Protein AF-A0A6G0Y172-F1 (afdb_monomer_lite)

Secondary structure (DSSP, 8-state):
----------PPPPPPPPPPP-PPPTTTTB-TTSPBP---------GGGS-HHHHHHHHHTTTS-HHHHHHHHHS-PPBPGGGS---TTTS-GGGG-TTS-GGGGGGGB-HHHHHHHHHHHHHHHH-GGG---TTT-----S-EEE-TTT--EEETTTTT--SS-SSS----HHHHHHHTT-

Structure (mmCIF, N/CA/C/O backbone):
data_AF-A0A6G0Y172-F1
#
_entry.id   AF-A0A6G0Y172-F1
#
loop_
_atom_site.group_PDB
_atom_site.id
_atom_site.type_symbol
_atom_site.label_atom_id
_atom_site.label_alt_id
_atom_site.label_comp_id
_atom_site.label_asym_id
_atom_site.label_entity_id
_atom_site.label_seq_id
_atom_site.pdbx_PDB_ins_code
_atom_site.Cartn_x
_atom_site.Cartn_y
_atom_site.Cartn_z
_atom_site.occupancy
_atom_site.B_iso_or_equiv
_atom_site.auth_seq_id
_atom_site.auth_comp_id
_atom_site.auth_asym_id
_atom_site.auth_atom_id
_atom_site.pdbx_PDB_model_num
ATOM 1 N N . GLN A 1 1 ? -31.998 63.625 33.607 1.00 39.34 1 GLN A N 1
ATOM 2 C CA . GLN A 1 1 ? -32.714 62.950 32.507 1.00 39.34 1 GLN A CA 1
ATOM 3 C C . GLN A 1 1 ? -32.312 61.487 32.545 1.00 39.34 1 GLN A C 1
ATOM 5 O O . GLN A 1 1 ? -31.129 61.184 32.481 1.00 39.34 1 GLN A O 1
ATOM 10 N N . THR A 1 2 ? -33.277 60.619 32.821 1.00 36.75 2 THR A N 1
ATOM 11 C CA . THR A 1 2 ? -33.133 59.175 33.026 1.00 36.75 2 THR A CA 1
ATOM 12 C C . THR A 1 2 ? -33.123 58.449 31.681 1.00 36.75 2 THR A C 1
ATOM 14 O O . THR A 1 2 ? -33.974 58.717 30.838 1.00 36.75 2 THR A O 1
ATOM 17 N N . VAL A 1 3 ? -32.185 57.520 31.479 1.00 43.75 3 VAL A N 1
ATOM 18 C CA . VAL A 1 3 ? -32.204 56.582 30.346 1.00 43.75 3 VAL A CA 1
ATOM 19 C C . VAL A 1 3 ? -32.505 55.197 30.914 1.00 43.75 3 VAL A C 1
ATOM 21 O O . VAL A 1 3 ? -31.644 54.570 31.525 1.00 43.75 3 VAL A O 1
ATOM 24 N N . ASN A 1 4 ? -33.754 54.754 30.761 1.00 42.50 4 ASN A N 1
ATOM 25 C CA . ASN A 1 4 ? -34.167 53.376 31.019 1.00 42.50 4 ASN A CA 1
ATOM 26 C C . ASN A 1 4 ? -33.665 52.499 29.866 1.00 42.50 4 ASN A C 1
ATOM 28 O O . ASN A 1 4 ? -34.128 52.648 28.737 1.00 42.50 4 ASN A O 1
ATOM 32 N N . MET A 1 5 ? -32.746 51.574 30.144 1.00 44.03 5 MET A N 1
ATOM 33 C CA . MET A 1 5 ? -32.461 50.453 29.249 1.00 44.03 5 MET A CA 1
ATOM 34 C C . MET A 1 5 ? -33.283 49.248 29.701 1.00 44.03 5 MET A C 1
ATOM 36 O O . MET A 1 5 ? -32.953 48.591 30.685 1.00 44.03 5 MET A O 1
ATOM 40 N N . ASN A 1 6 ? -34.371 48.986 28.976 1.00 46.53 6 ASN A N 1
ATOM 41 C CA . ASN A 1 6 ? -35.132 47.748 29.083 1.00 46.53 6 ASN A CA 1
ATOM 42 C C . ASN A 1 6 ? -34.297 46.605 28.492 1.00 46.53 6 ASN A C 1
ATOM 44 O O . ASN A 1 6 ? -33.999 46.588 27.299 1.00 46.53 6 ASN A O 1
ATOM 48 N N . THR A 1 7 ? -33.912 45.650 29.332 1.00 50.00 7 THR A N 1
ATOM 49 C CA . THR A 1 7 ? -33.385 44.353 28.913 1.00 50.00 7 THR A CA 1
ATOM 50 C C . THR A 1 7 ? -34.556 43.441 28.561 1.00 50.00 7 THR A C 1
ATOM 52 O O . THR A 1 7 ? -35.125 42.765 29.417 1.00 50.00 7 THR A O 1
ATOM 55 N N . ASP A 1 8 ? -34.924 43.424 27.282 1.00 49.66 8 ASP A N 1
ATOM 56 C CA . ASP A 1 8 ? -35.862 42.437 26.753 1.00 49.66 8 ASP A CA 1
ATOM 57 C C . ASP A 1 8 ? -35.259 41.031 26.887 1.00 49.66 8 ASP A C 1
ATOM 59 O O . ASP A 1 8 ? -34.323 40.635 26.187 1.00 49.66 8 ASP A O 1
ATOM 63 N N . ASN A 1 9 ? -35.805 40.267 27.833 1.00 58.12 9 ASN A N 1
ATOM 64 C CA . ASN A 1 9 ? -35.541 38.847 28.011 1.00 58.12 9 ASN A CA 1
ATOM 65 C C . ASN A 1 9 ? -36.077 38.072 26.798 1.00 58.12 9 ASN A C 1
ATOM 67 O O . ASN A 1 9 ? -37.249 37.690 26.760 1.00 58.12 9 ASN A O 1
ATOM 71 N N . LEU A 1 10 ? -35.212 37.785 25.822 1.00 53.94 10 LEU A N 1
ATOM 72 C CA . LEU A 1 10 ? -35.496 36.794 24.784 1.00 53.94 10 LEU A CA 1
ATOM 73 C C . LEU A 1 10 ? -35.616 35.403 25.421 1.00 53.94 10 LEU A C 1
ATOM 75 O O . LEU A 1 10 ? -34.630 34.707 25.664 1.00 53.94 10 LEU A O 1
ATOM 79 N N . THR A 1 11 ? -36.849 34.986 25.686 1.00 64.44 11 THR A N 1
ATOM 80 C CA . THR A 1 11 ? -37.170 33.617 26.087 1.00 64.44 11 THR A CA 1
ATOM 81 C C . THR A 1 11 ? -37.204 32.730 24.846 1.00 64.44 11 THR A C 1
ATOM 83 O O . THR A 1 11 ? -37.981 32.945 23.918 1.00 64.44 11 THR A O 1
ATOM 86 N N . LEU A 1 12 ? -36.323 31.728 24.808 1.00 63.88 12 LEU A N 1
ATOM 87 C CA . LEU A 1 12 ? -36.287 30.748 23.724 1.00 63.88 12 LEU A CA 1
ATOM 88 C C . LEU A 1 12 ? -37.529 29.838 23.775 1.00 63.88 12 LEU A C 1
ATOM 90 O O . LEU A 1 12 ? -37.948 29.436 24.864 1.00 63.88 12 LEU A O 1
ATOM 94 N N . PRO A 1 13 ? -38.097 29.457 22.618 1.00 67.38 13 PRO A N 1
ATOM 95 C CA . PRO A 1 13 ? -39.267 28.593 22.571 1.00 67.38 13 PRO A CA 1
ATOM 96 C C . PRO A 1 13 ? -38.952 27.182 23.083 1.00 67.38 13 PRO A C 1
ATOM 98 O O . PRO A 1 13 ? -37.930 26.576 22.746 1.00 67.38 13 PRO A O 1
ATOM 101 N N . ILE A 1 14 ? -39.871 26.640 23.882 1.00 71.69 14 ILE A N 1
ATOM 102 C CA . ILE A 1 14 ? -39.791 25.283 24.424 1.00 71.69 14 ILE A CA 1
ATOM 103 C C . ILE A 1 14 ? -40.097 24.291 23.298 1.00 71.69 14 ILE A C 1
ATOM 105 O O . ILE A 1 14 ? -41.192 24.279 22.735 1.00 71.69 14 ILE A O 1
ATOM 109 N N . LEU A 1 15 ? -39.121 23.445 22.967 1.00 72.88 15 LEU A N 1
ATOM 110 C CA . LEU A 1 15 ? -39.307 22.376 21.988 1.00 72.88 15 LEU A CA 1
ATOM 111 C C . LEU A 1 15 ? -40.257 21.295 22.533 1.00 72.88 15 LEU A C 1
ATOM 113 O O . LEU A 1 15 ? -40.191 20.962 23.720 1.00 72.88 15 LEU A O 1
ATOM 117 N N . PRO A 1 16 ? -41.093 20.684 21.674 1.00 75.56 16 PRO A N 1
ATOM 118 C CA . PRO A 1 16 ? -42.000 19.625 22.090 1.00 75.56 16 PRO A CA 1
ATOM 119 C C . PRO A 1 16 ? -41.239 18.400 22.630 1.00 75.56 16 PRO A C 1
ATOM 121 O O . PRO A 1 16 ? -40.120 18.101 22.187 1.00 75.56 16 PRO A O 1
ATOM 124 N N . PRO A 1 17 ? -41.841 17.650 23.571 1.00 70.50 17 PRO A N 1
ATOM 125 C CA . PRO A 1 17 ? -41.214 16.482 24.171 1.00 70.50 17 PRO A CA 1
ATOM 126 C C . PRO A 1 17 ? -40.887 15.425 23.109 1.00 70.50 17 PRO A C 1
ATOM 128 O O . PRO A 1 17 ? -41.698 15.092 22.244 1.00 70.50 17 PRO A O 1
ATOM 131 N N . ARG A 1 18 ? -39.668 14.872 23.176 1.00 64.56 18 ARG A N 1
ATOM 132 C CA . ARG A 1 18 ? -39.217 13.826 22.249 1.00 64.56 18 ARG A CA 1
ATOM 133 C C 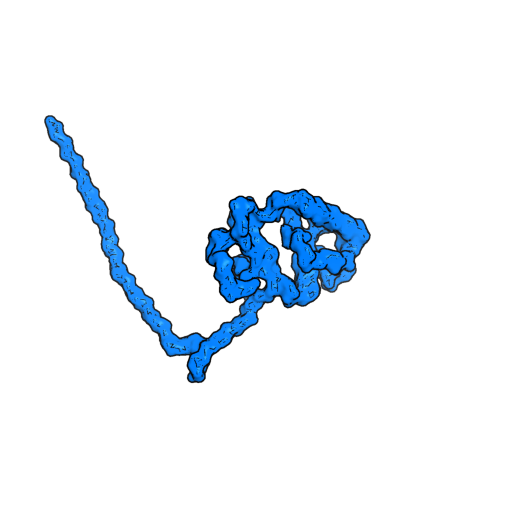. ARG A 1 18 ? -40.101 12.589 22.397 1.00 64.56 18 ARG A C 1
ATOM 135 O O . ARG A 1 18 ? -40.059 11.921 23.427 1.00 64.56 18 ARG A O 1
ATOM 142 N N . VAL A 1 19 ? -40.817 12.237 21.330 1.00 75.88 19 VAL A N 1
ATOM 143 C CA . VAL A 1 19 ? -41.555 10.972 21.245 1.00 75.88 19 VAL A CA 1
ATOM 144 C C . VAL A 1 19 ? -40.576 9.809 21.479 1.00 75.88 19 VAL A C 1
ATOM 146 O O . VAL A 1 19 ? -39.575 9.696 20.756 1.00 75.88 19 VAL A O 1
ATOM 149 N N . PRO A 1 20 ? -40.813 8.930 22.471 1.00 61.59 20 PRO A N 1
ATOM 150 C CA . PRO A 1 20 ? -39.963 7.773 22.687 1.00 61.59 20 PRO A CA 1
ATOM 151 C C . PRO A 1 20 ? -40.023 6.879 21.450 1.00 61.59 20 PRO A C 1
ATOM 153 O O . PRO A 1 20 ? -41.091 6.461 21.003 1.00 61.59 20 PRO A O 1
ATOM 156 N N . LYS A 1 21 ? -38.857 6.578 20.873 1.00 65.12 21 LYS A N 1
ATOM 157 C CA . LYS A 1 21 ? -38.755 5.678 19.719 1.00 65.12 21 LYS A CA 1
ATOM 158 C C . LYS A 1 21 ? -39.416 4.345 20.086 1.00 65.12 21 LYS A C 1
ATOM 160 O O . LYS A 1 21 ? -38.931 3.664 20.992 1.00 65.12 21 LYS A O 1
ATOM 165 N N . LYS A 1 22 ? -40.495 3.972 19.381 1.00 61.78 22 LYS A N 1
ATOM 166 C CA . LYS A 1 22 ? -41.135 2.646 19.473 1.00 61.78 22 LYS A CA 1
ATOM 167 C C . LYS A 1 22 ? -40.025 1.592 19.466 1.00 61.78 22 LYS A C 1
ATOM 169 O O . LYS A 1 22 ? -39.241 1.517 18.514 1.00 61.78 22 LYS A O 1
ATOM 174 N N . ARG A 1 23 ? -39.884 0.835 20.560 1.00 59.22 23 ARG A N 1
ATOM 175 C CA . ARG A 1 23 ? -38.813 -0.162 20.670 1.00 59.22 23 ARG A CA 1
ATOM 176 C C . ARG A 1 23 ? -39.005 -1.209 19.575 1.00 59.22 23 ARG A C 1
ATOM 178 O O . ARG A 1 23 ? -40.118 -1.648 19.303 1.00 59.22 23 ARG A O 1
ATOM 185 N N . ARG A 1 24 ? -37.901 -1.599 18.937 1.00 62.78 24 ARG A N 1
ATOM 186 C CA . ARG A 1 24 ? -37.893 -2.661 17.924 1.00 62.78 24 ARG A CA 1
ATOM 187 C C . ARG A 1 24 ? -38.417 -3.963 18.561 1.00 62.78 24 ARG A C 1
ATOM 189 O O . ARG A 1 24 ? -38.022 -4.238 19.697 1.00 62.78 24 ARG A O 1
ATOM 196 N N . PRO A 1 25 ? -39.245 -4.767 17.869 1.00 64.88 25 PRO A N 1
ATOM 197 C CA . PRO A 1 25 ? -39.769 -6.017 18.415 1.00 64.88 25 PRO A CA 1
ATOM 198 C C . PRO A 1 25 ? -38.653 -6.921 18.950 1.00 64.88 25 PRO A C 1
ATOM 200 O O . PRO A 1 25 ? -37.626 -7.129 18.289 1.00 64.88 25 PRO A O 1
ATOM 203 N N . LYS A 1 26 ? -38.855 -7.450 20.161 1.00 54.91 26 LYS A N 1
ATOM 204 C CA . LYS A 1 26 ? -37.963 -8.422 20.806 1.00 54.91 26 LYS A CA 1
ATOM 205 C C . LYS A 1 26 ? -37.853 -9.643 19.879 1.00 54.91 26 LYS A C 1
ATOM 207 O O . LYS A 1 26 ? -38.853 -10.296 19.626 1.00 54.91 26 LYS A O 1
ATOM 212 N N . GLY A 1 27 ? -36.658 -9.933 19.355 1.00 58.56 27 GLY A N 1
ATOM 213 C CA . GLY A 1 27 ? -36.402 -11.169 18.593 1.00 58.56 27 GLY A CA 1
ATOM 214 C C . GLY A 1 27 ? -35.880 -11.013 17.162 1.00 58.56 27 GLY A C 1
ATOM 215 O O . GLY A 1 27 ? -35.390 -11.992 16.613 1.00 58.56 27 GLY A O 1
ATOM 216 N N . LYS A 1 28 ? -35.854 -9.808 16.568 1.00 61.84 28 LYS A N 1
ATOM 217 C CA . LYS A 1 28 ? -35.341 -9.620 15.186 1.00 61.84 28 LYS A CA 1
ATOM 218 C C . LYS A 1 28 ? -33.911 -10.161 14.976 1.00 61.84 28 LYS A C 1
ATOM 220 O O . LYS A 1 28 ? -33.570 -10.648 13.893 1.00 61.84 28 LYS A O 1
ATOM 225 N N . GLU A 1 29 ? -33.086 -10.079 16.019 1.00 58.91 29 GLU A N 1
ATOM 226 C CA . GLU A 1 29 ? -31.674 -10.488 16.011 1.00 58.91 29 GLU A CA 1
ATOM 227 C C . GLU A 1 29 ? -31.425 -11.917 16.519 1.00 58.91 29 GLU A C 1
ATOM 229 O O . GLU A 1 29 ? -30.277 -12.360 16.565 1.00 58.91 29 GLU A O 1
ATOM 234 N N . LYS A 1 30 ? -32.478 -12.653 16.887 1.00 63.78 30 LYS A N 1
ATOM 235 C CA . LYS A 1 30 ? -32.384 -14.034 17.368 1.00 63.78 30 LYS A CA 1
ATOM 236 C C . LYS A 1 30 ? -32.913 -15.002 16.304 1.00 63.78 30 LYS A C 1
ATOM 238 O O . LYS A 1 30 ? -33.730 -14.638 15.460 1.00 63.78 30 LYS A O 1
ATOM 243 N N . THR A 1 31 ? -32.371 -16.211 16.282 1.00 63.91 31 THR A N 1
ATOM 244 C CA . THR A 1 31 ? -32.934 -17.357 15.551 1.00 63.91 31 THR A CA 1
ATOM 245 C C . THR A 1 31 ? -34.199 -17.847 16.265 1.00 63.91 31 THR A C 1
ATOM 247 O O . THR A 1 31 ? -34.459 -17.429 17.394 1.00 63.91 31 THR A O 1
ATOM 250 N N . ALA A 1 32 ? -34.979 -18.730 15.634 1.00 62.31 32 ALA A N 1
ATOM 251 C CA . ALA A 1 32 ? -36.190 -19.305 16.235 1.00 62.31 32 ALA A CA 1
ATOM 252 C C . ALA A 1 32 ? -35.933 -19.978 17.604 1.00 62.31 32 ALA A C 1
ATOM 254 O O . ALA A 1 32 ? -36.824 -20.022 18.440 1.00 62.31 32 ALA A O 1
ATOM 255 N N . ILE A 1 33 ? -34.690 -20.403 17.866 1.00 68.00 33 ILE A N 1
ATOM 256 C CA . ILE A 1 33 ? -34.236 -21.060 19.105 1.00 68.00 33 ILE A CA 1
ATOM 257 C C . ILE A 1 33 ? -33.565 -20.058 20.077 1.00 68.00 33 ILE A C 1
ATOM 259 O O . ILE A 1 33 ? -32.848 -20.425 20.999 1.00 68.00 33 ILE A O 1
ATOM 263 N N . GLY A 1 34 ? -33.712 -18.747 19.861 1.00 61.06 34 GLY A N 1
ATOM 264 C CA . GLY A 1 34 ? -33.193 -17.723 20.778 1.00 61.06 34 GLY A CA 1
ATOM 265 C C . GLY A 1 34 ? -31.681 -17.454 20.702 1.00 61.06 34 GLY A C 1
ATOM 266 O O . GLY A 1 34 ? -31.207 -16.511 21.343 1.00 61.06 34 GLY A O 1
ATOM 267 N N . ILE A 1 35 ? -30.934 -18.198 19.880 1.00 63.47 35 ILE A N 1
ATOM 268 C CA . ILE A 1 35 ? -29.501 -17.980 19.630 1.00 63.47 35 ILE A CA 1
ATOM 269 C C . ILE A 1 35 ? -29.334 -16.716 18.787 1.00 63.47 35 ILE A C 1
ATOM 271 O O . ILE A 1 35 ? -30.051 -16.523 17.800 1.00 63.47 35 ILE A O 1
ATOM 275 N N . SER A 1 36 ? -28.397 -15.844 19.161 1.00 56.59 36 SER A N 1
ATOM 276 C CA . SER A 1 36 ? -28.056 -14.656 18.376 1.00 56.59 36 SER A CA 1
ATOM 277 C C . SER A 1 36 ? -27.701 -15.060 16.945 1.00 56.59 36 SER A C 1
ATOM 279 O O . SER A 1 36 ? -26.888 -15.957 16.717 1.00 56.59 36 SER A O 1
ATOM 281 N N . LYS A 1 37 ? -28.313 -14.409 15.949 1.00 54.47 37 LYS A N 1
ATOM 282 C CA . LYS A 1 37 ? -27.932 -14.631 14.551 1.00 54.47 37 LYS A CA 1
ATOM 283 C C . LYS A 1 37 ? -26.441 -14.314 14.427 1.00 54.47 37 LYS A C 1
ATOM 285 O O . LYS A 1 37 ? -26.040 -13.168 14.648 1.00 54.47 37 LYS A O 1
ATOM 290 N N . ARG A 1 38 ? -25.612 -15.308 14.073 1.00 48.09 38 ARG A N 1
ATOM 291 C CA . ARG A 1 38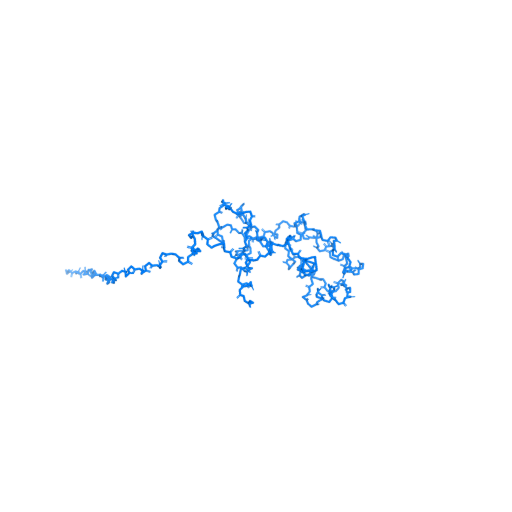 ? -24.233 -15.047 13.635 1.00 48.09 38 ARG A CA 1
ATOM 292 C C . ARG A 1 38 ? -24.337 -14.022 12.510 1.00 48.09 38 ARG A C 1
ATOM 294 O O . ARG A 1 38 ? -24.948 -14.301 11.479 1.00 48.09 38 ARG A O 1
ATOM 301 N N . LYS A 1 39 ? -23.790 -12.819 12.714 1.00 51.41 39 LYS A N 1
ATOM 302 C CA . LYS A 1 39 ? -23.610 -11.872 11.610 1.00 51.41 39 LYS A CA 1
ATOM 303 C C . LYS A 1 39 ? -22.805 -12.617 10.553 1.00 51.41 39 LYS A C 1
ATOM 305 O O . LYS A 1 39 ? -21.677 -13.012 10.844 1.00 51.41 39 LYS A O 1
ATOM 310 N N . LYS A 1 40 ? -23.391 -12.848 9.374 1.00 45.66 40 LYS A N 1
ATOM 311 C CA . LYS A 1 40 ? -22.641 -13.341 8.218 1.00 45.66 40 LYS A CA 1
ATOM 312 C C . LYS A 1 40 ? -21.423 -12.427 8.081 1.00 45.66 40 LYS A C 1
ATOM 314 O O . LYS A 1 40 ? -21.583 -11.211 7.994 1.00 45.66 40 LYS A O 1
ATOM 319 N N . PHE A 1 41 ? -20.218 -12.986 8.144 1.00 47.78 41 PHE A N 1
ATOM 320 C CA . PHE A 1 41 ? -18.998 -12.253 7.818 1.00 47.78 41 PHE A CA 1
ATOM 321 C C . PHE A 1 41 ? -18.936 -12.105 6.288 1.00 47.78 41 PHE A C 1
ATOM 323 O O . PHE A 1 41 ? -18.080 -12.668 5.628 1.00 47.78 41 PHE A O 1
ATOM 330 N N . SER A 1 42 ? -19.876 -11.353 5.712 1.00 52.03 42 SER A N 1
ATOM 331 C CA . SER A 1 42 ? -19.724 -10.719 4.400 1.00 52.03 42 SER A CA 1
ATOM 332 C C . SER A 1 42 ? -18.936 -9.429 4.632 1.00 52.03 42 SER A C 1
ATOM 334 O O . SER A 1 42 ? -19.491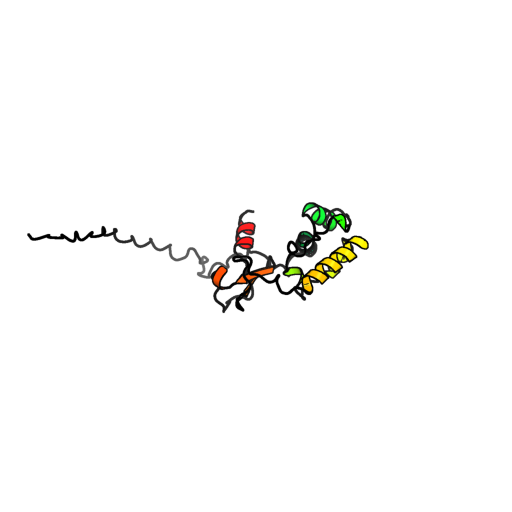 -8.330 4.655 1.00 52.03 42 SER A O 1
ATOM 336 N N . GLY A 1 43 ? -17.684 -9.584 5.053 1.00 66.50 43 GLY A N 1
ATOM 337 C CA . GLY A 1 43 ? -16.874 -8.499 5.585 1.00 66.50 43 GLY A CA 1
ATOM 338 C C . GLY A 1 43 ? -15.580 -8.351 4.810 1.00 66.50 43 GLY A C 1
ATOM 339 O O . GLY A 1 43 ? -15.059 -9.323 4.276 1.00 66.50 43 GLY A O 1
ATOM 340 N N . LEU A 1 44 ? -15.055 -7.127 4.806 1.00 83.00 44 LEU A N 1
ATOM 341 C CA . LEU A 1 44 ? -13.707 -6.821 4.339 1.00 83.00 44 LEU A CA 1
ATOM 342 C C . LEU A 1 44 ? -12.698 -7.872 4.809 1.00 83.00 44 LEU A C 1
ATOM 344 O O . LEU A 1 44 ? -12.598 -8.171 6.003 1.00 83.00 44 LEU A O 1
ATOM 348 N N . VAL A 1 45 ? -11.938 -8.389 3.851 1.00 88.06 45 VAL A N 1
ATOM 349 C CA . VAL A 1 45 ? -10.835 -9.316 4.092 1.00 88.06 45 VAL A CA 1
ATOM 350 C C . VAL A 1 45 ? -9.571 -8.498 4.388 1.00 88.06 45 VAL A C 1
ATOM 352 O O . VAL A 1 45 ? -9.334 -7.515 3.680 1.00 88.06 45 VAL A O 1
ATOM 355 N N . PRO A 1 46 ? -8.788 -8.833 5.434 1.00 89.12 46 PRO A N 1
ATOM 356 C CA . PRO A 1 46 ? -7.462 -8.257 5.658 1.00 89.12 46 PRO A CA 1
ATOM 357 C C . PRO A 1 46 ? -6.526 -8.461 4.463 1.00 89.12 46 PRO A C 1
ATOM 359 O O . PRO A 1 46 ? -6.623 -9.475 3.785 1.00 89.12 46 PRO A O 1
ATOM 362 N N . PHE A 1 47 ? -5.589 -7.540 4.262 1.00 90.06 47 PHE A N 1
ATOM 363 C CA . PHE A 1 47 ? -4.584 -7.567 3.202 1.00 90.06 47 PHE A CA 1
ATOM 364 C C . PHE A 1 47 ? -3.785 -8.876 3.191 1.00 90.06 47 PHE A C 1
ATOM 366 O O . PHE A 1 47 ? -3.660 -9.526 2.163 1.00 90.06 47 PHE A O 1
ATOM 373 N N . GLU A 1 48 ? -3.340 -9.320 4.368 1.00 87.25 48 GLU A N 1
ATOM 374 C CA . GLU A 1 48 ? -2.605 -10.580 4.558 1.00 87.25 48 GLU A CA 1
ATOM 375 C C . GLU A 1 48 ? -3.378 -11.821 4.088 1.00 87.25 48 GLU A C 1
ATOM 377 O O . GLU A 1 48 ? -2.777 -12.850 3.800 1.00 87.25 48 GLU A O 1
ATOM 382 N N . LYS A 1 49 ? -4.712 -11.737 4.036 1.00 88.62 49 LYS A N 1
ATOM 383 C CA . LYS A 1 49 ? -5.606 -12.839 3.661 1.00 88.62 49 LYS A CA 1
ATOM 384 C C . LYS A 1 49 ? -6.124 -12.729 2.226 1.00 88.62 49 LYS A C 1
ATOM 386 O O . LYS A 1 49 ? -7.029 -13.478 1.867 1.00 88.62 49 LYS A O 1
ATOM 391 N N . LEU A 1 50 ? -5.620 -11.774 1.446 1.00 89.06 50 LEU A N 1
ATOM 392 C CA . LEU A 1 50 ? -5.903 -11.697 0.018 1.00 89.06 50 LEU A CA 1
ATOM 393 C C . LEU A 1 50 ? -5.220 -12.846 -0.721 1.00 89.06 50 LEU A C 1
ATOM 395 O O . LEU A 1 50 ? -4.151 -13.308 -0.322 1.00 89.06 50 LEU A O 1
ATOM 399 N N . ASP A 1 51 ? -5.842 -13.284 -1.810 1.00 90.88 51 ASP A N 1
ATOM 400 C CA . ASP A 1 51 ? -5.196 -14.148 -2.787 1.00 90.88 51 ASP A CA 1
ATOM 401 C C . ASP A 1 51 ? -3.968 -13.447 -3.386 1.00 90.88 51 ASP A C 1
ATOM 403 O O . ASP A 1 51 ? -3.923 -12.218 -3.502 1.00 90.88 51 ASP A O 1
ATOM 407 N N . LEU A 1 52 ? -2.957 -14.239 -3.755 1.00 90.44 52 LEU A N 1
ATOM 408 C CA . LEU A 1 52 ? -1.674 -13.714 -4.229 1.00 90.44 52 LEU A CA 1
ATOM 409 C C . LEU A 1 52 ? -1.816 -12.751 -5.421 1.00 90.44 52 LEU A C 1
ATOM 411 O O . LEU A 1 52 ? -1.234 -11.670 -5.339 1.00 90.44 52 LEU A O 1
ATOM 415 N N . PRO A 1 53 ? -2.594 -13.056 -6.482 1.00 90.88 53 PRO A N 1
ATOM 416 C CA . PRO A 1 53 ? -2.752 -12.139 -7.611 1.00 90.88 53 PRO A CA 1
ATOM 417 C C . PRO A 1 53 ? -3.356 -10.795 -7.199 1.00 90.88 53 PRO A C 1
ATOM 419 O O . PRO A 1 53 ? -2.811 -9.747 -7.540 1.00 90.88 53 PRO A O 1
ATOM 422 N N . THR A 1 54 ? -4.432 -10.802 -6.405 1.00 91.44 54 THR A N 1
ATOM 423 C CA . THR A 1 54 ? -5.063 -9.563 -5.926 1.00 91.44 54 THR A CA 1
ATOM 424 C C . THR A 1 54 ? -4.131 -8.768 -5.020 1.00 91.44 54 THR A C 1
ATOM 426 O O . THR A 1 54 ? -4.075 -7.541 -5.106 1.00 91.44 54 THR A O 1
ATOM 429 N N . ARG A 1 55 ? -3.364 -9.452 -4.165 1.00 91.94 55 ARG A N 1
ATOM 430 C CA . ARG A 1 55 ? -2.372 -8.812 -3.299 1.00 91.94 55 ARG A CA 1
ATOM 431 C C . ARG A 1 55 ? -1.266 -8.151 -4.119 1.00 91.94 55 ARG A C 1
ATOM 433 O O . ARG A 1 55 ? -0.960 -6.989 -3.877 1.00 91.94 55 ARG A O 1
ATOM 440 N N . HIS A 1 56 ? -0.710 -8.854 -5.105 1.00 93.50 56 HIS A N 1
ATOM 441 C CA . HIS A 1 56 ? 0.325 -8.311 -5.987 1.00 93.50 56 HIS A CA 1
ATOM 442 C C . HIS A 1 56 ? -0.194 -7.131 -6.802 1.00 93.50 56 HIS A C 1
ATOM 444 O O . HIS A 1 56 ? 0.478 -6.111 -6.874 1.00 93.50 56 HIS A O 1
ATOM 450 N N . LEU A 1 57 ? -1.418 -7.217 -7.326 1.00 93.56 57 LEU A N 1
ATOM 451 C CA . LEU A 1 57 ? -2.068 -6.101 -8.005 1.00 93.56 57 LEU A CA 1
ATOM 452 C C . LEU A 1 57 ? -2.196 -4.880 -7.084 1.00 93.56 57 LEU A C 1
ATOM 454 O O . LEU A 1 57 ? -1.858 -3.768 -7.483 1.00 93.56 57 LEU A O 1
ATOM 458 N N . GLU A 1 58 ? -2.669 -5.063 -5.844 1.00 91.38 58 GLU A N 1
ATOM 459 C CA . GLU A 1 58 ? -2.757 -3.968 -4.870 1.00 91.38 58 GLU A CA 1
ATOM 460 C C . GLU A 1 58 ? -1.379 -3.361 -4.557 1.00 91.38 58 GLU A C 1
ATOM 462 O O . GLU A 1 58 ? -1.301 -2.142 -4.430 1.00 91.38 58 GLU A O 1
ATOM 467 N N . MET A 1 59 ? -0.316 -4.168 -4.475 1.00 92.56 59 MET A N 1
ATOM 468 C CA . MET A 1 59 ? 1.049 -3.678 -4.240 1.00 92.56 59 MET A CA 1
ATOM 469 C C . MET A 1 59 ? 1.626 -2.941 -5.450 1.00 92.56 59 MET A C 1
ATOM 471 O O . MET A 1 59 ? 2.207 -1.874 -5.286 1.00 92.56 59 MET A O 1
ATOM 475 N N . LEU A 1 60 ? 1.446 -3.466 -6.664 1.00 93.62 60 LEU A N 1
ATOM 476 C CA . LEU A 1 60 ? 1.916 -2.827 -7.896 1.00 93.62 60 LEU A CA 1
ATOM 477 C C . LEU A 1 60 ? 1.239 -1.470 -8.113 1.00 93.62 60 LEU A C 1
ATOM 479 O O . LEU A 1 60 ? 1.907 -0.502 -8.458 1.00 93.62 60 LEU A O 1
ATOM 483 N N . ASN A 1 61 ? -0.049 -1.356 -7.779 1.00 93.56 61 ASN A N 1
ATOM 484 C CA . ASN A 1 61 ? -0.793 -0.090 -7.792 1.00 93.56 61 ASN A CA 1
ATOM 485 C C . ASN A 1 61 ? -0.219 1.002 -6.864 1.00 93.56 61 ASN A C 1
ATOM 487 O O . ASN A 1 61 ? -0.732 2.120 -6.852 1.00 93.56 61 ASN A O 1
ATOM 491 N N . TRP A 1 62 ? 0.772 0.694 -6.021 1.00 91.38 62 TRP A N 1
ATOM 492 C CA . TRP A 1 62 ? 1.482 1.698 -5.222 1.00 91.38 62 TRP A CA 1
ATOM 493 C C . TRP A 1 62 ? 2.611 2.389 -5.977 1.00 91.38 62 TRP A C 1
ATOM 495 O O . TRP A 1 62 ? 3.082 3.421 -5.501 1.00 91.38 62 TRP A O 1
ATOM 505 N N . PHE A 1 63 ? 3.047 1.807 -7.091 1.00 92.19 63 PHE A N 1
ATOM 506 C CA . PHE A 1 63 ? 4.217 2.232 -7.850 1.00 92.19 63 PHE A CA 1
ATOM 507 C C . PHE A 1 63 ? 3.885 2.555 -9.298 1.00 92.19 63 PHE A C 1
ATOM 509 O O . PHE A 1 63 ? 4.558 3.385 -9.886 1.00 92.19 63 PHE A O 1
ATOM 516 N N . VAL A 1 64 ? 2.873 1.907 -9.871 1.00 93.88 64 VAL A N 1
ATOM 517 C CA . VAL A 1 64 ? 2.494 2.084 -11.273 1.00 93.88 64 VAL A CA 1
ATOM 518 C C . VAL A 1 64 ? 1.002 2.351 -11.407 1.00 93.88 64 VAL A C 1
ATOM 520 O O . VAL A 1 64 ? 0.207 2.094 -10.494 1.00 93.88 64 VAL A O 1
ATOM 523 N N . ASP A 1 65 ? 0.609 2.821 -12.585 1.00 93.50 65 ASP A N 1
ATOM 524 C CA . ASP A 1 65 ? -0.792 2.993 -12.933 1.00 93.50 65 ASP A CA 1
ATOM 525 C C . ASP A 1 65 ? -1.572 1.676 -12.908 1.00 93.50 65 ASP A C 1
ATOM 527 O O . ASP A 1 65 ? -1.074 0.601 -13.252 1.00 93.50 65 ASP A O 1
ATOM 531 N N . LYS A 1 66 ? -2.867 1.778 -12.587 1.00 93.00 66 LYS A N 1
ATOM 532 C CA . LYS A 1 66 ? -3.756 0.613 -12.446 1.00 93.00 66 LYS A CA 1
ATOM 533 C C . LYS A 1 66 ? -3.813 -0.278 -13.680 1.00 93.00 66 LYS A C 1
ATOM 535 O O . LYS A 1 66 ? -3.931 -1.495 -13.555 1.00 93.00 66 LYS A O 1
ATOM 540 N N . ASN A 1 67 ? -3.738 0.330 -14.859 1.00 93.12 67 ASN A N 1
ATOM 541 C CA . ASN A 1 67 ? -3.767 -0.397 -16.121 1.00 93.12 67 ASN A CA 1
ATOM 542 C C . ASN A 1 67 ? -2.479 -1.209 -16.305 1.00 93.12 67 ASN A C 1
ATOM 544 O O . ASN A 1 67 ? -2.551 -2.393 -16.621 1.00 93.12 67 ASN A O 1
ATOM 548 N N . VAL A 1 68 ? -1.322 -0.604 -16.021 1.00 93.44 68 VAL A N 1
ATOM 549 C CA . VAL A 1 68 ? -0.008 -1.256 -16.110 1.00 93.44 68 VAL A CA 1
ATOM 550 C C . VAL A 1 68 ? 0.086 -2.40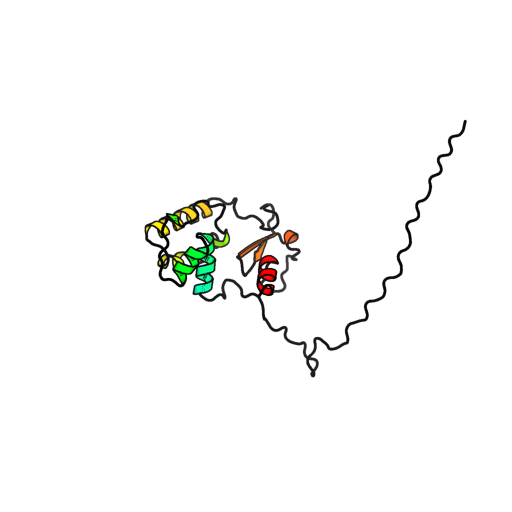9 -15.110 1.00 93.44 68 VAL A C 1
ATOM 552 O O . VAL A 1 68 ? 0.432 -3.524 -15.490 1.00 93.44 68 VAL A O 1
ATOM 555 N N . ALA A 1 69 ? -0.329 -2.186 -13.858 1.00 94.12 69 ALA A N 1
ATOM 556 C CA . ALA A 1 69 ? -0.371 -3.234 -12.838 1.00 94.12 69 ALA A CA 1
ATOM 557 C C . ALA A 1 69 ? -1.260 -4.418 -13.259 1.00 94.12 69 ALA A C 1
ATOM 559 O O . ALA A 1 69 ? -0.889 -5.577 -13.082 1.00 94.12 69 ALA A O 1
ATOM 560 N N . SER A 1 70 ? -2.432 -4.138 -13.840 1.00 93.56 70 SER A N 1
ATOM 561 C CA . SER A 1 70 ? -3.348 -5.176 -14.322 1.00 93.56 70 SER A CA 1
ATOM 562 C C . SER A 1 70 ? -2.743 -5.993 -15.465 1.00 93.56 70 SER A C 1
ATOM 564 O O . SER A 1 70 ? -2.865 -7.218 -15.472 1.00 93.56 70 SER A O 1
ATOM 566 N N . ILE A 1 71 ? -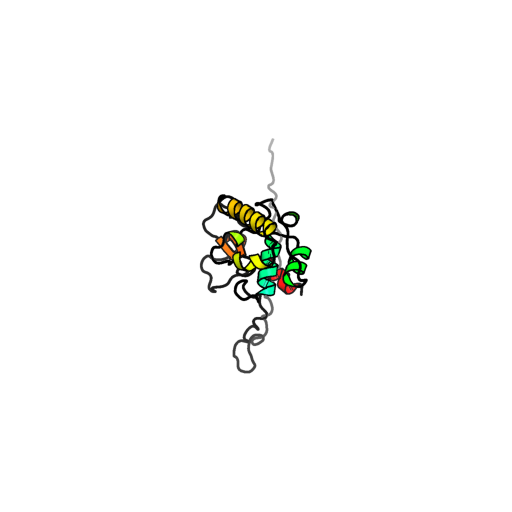2.073 -5.339 -16.417 1.00 93.19 71 ILE A N 1
ATOM 567 C CA . ILE A 1 71 ? -1.396 -6.010 -17.535 1.00 93.19 71 ILE A CA 1
ATOM 568 C C . ILE A 1 71 ? -0.231 -6.867 -17.030 1.00 93.19 71 ILE A C 1
ATOM 570 O O . ILE A 1 71 ? -0.042 -7.977 -17.517 1.00 93.19 71 ILE A O 1
ATOM 574 N N . ALA A 1 72 ? 0.511 -6.421 -16.019 1.00 93.25 72 ALA A N 1
ATOM 575 C CA . ALA A 1 72 ? 1.607 -7.213 -15.474 1.00 93.25 72 ALA A CA 1
ATOM 576 C C . ALA A 1 72 ? 1.118 -8.471 -14.735 1.00 93.25 72 ALA A C 1
ATOM 578 O O . ALA A 1 72 ? 1.674 -9.556 -14.894 1.00 93.25 72 ALA A O 1
ATOM 579 N N . VAL A 1 73 ? 0.037 -8.357 -13.955 1.00 93.31 73 VAL A N 1
ATOM 580 C CA . VAL A 1 73 ? -0.482 -9.489 -13.167 1.00 93.31 73 VAL A CA 1
ATOM 581 C C . VAL A 1 73 ? -1.250 -10.498 -14.020 1.00 93.31 73 VAL A C 1
ATOM 583 O O . VAL A 1 73 ? -1.132 -11.699 -13.779 1.00 93.31 73 VAL A O 1
ATOM 586 N N . PHE A 1 74 ? -2.046 -10.028 -14.984 1.00 92.38 74 PHE A N 1
ATOM 587 C CA . PHE A 1 74 ? -2.977 -10.875 -15.744 1.00 92.38 74 PHE A CA 1
ATOM 588 C C . PHE A 1 74 ? -2.653 -10.982 -17.239 1.00 92.38 74 PHE A C 1
ATOM 590 O O . PHE A 1 74 ? -3.154 -11.888 -17.899 1.00 92.38 74 PHE A O 1
ATOM 597 N N . GLY A 1 75 ? -1.860 -10.057 -17.782 1.00 81.75 75 GLY A N 1
ATOM 598 C CA . GLY A 1 75 ? -1.640 -9.863 -19.220 1.00 81.75 75 GLY A CA 1
ATOM 599 C C . GLY A 1 75 ? -0.222 -10.160 -19.714 1.00 81.75 75 GLY A C 1
ATOM 600 O O . GLY A 1 75 ? 0.088 -9.825 -20.851 1.00 81.75 75 GLY A O 1
ATOM 601 N N . ASN A 1 76 ? 0.628 -10.798 -18.902 1.00 83.94 76 ASN A N 1
ATOM 602 C CA . ASN A 1 76 ? 1.998 -11.193 -19.263 1.00 83.94 76 ASN A CA 1
ATOM 603 C C . ASN A 1 76 ? 2.946 -10.030 -19.638 1.00 83.94 76 ASN A C 1
ATOM 605 O O . ASN A 1 76 ? 3.969 -10.257 -20.282 1.00 83.94 76 ASN A O 1
ATOM 609 N N . GLY A 1 77 ? 2.626 -8.792 -19.247 1.00 88.31 77 GLY A N 1
ATOM 610 C CA . GLY A 1 77 ? 3.499 -7.637 -19.472 1.00 88.31 77 GLY A CA 1
ATOM 611 C C . GLY A 1 77 ? 4.588 -7.497 -18.407 1.00 88.31 77 GLY A C 1
ATOM 612 O O . GLY A 1 77 ? 4.359 -7.815 -17.240 1.00 88.31 77 GLY A O 1
ATOM 613 N N . LEU A 1 78 ? 5.752 -6.978 -18.802 1.00 93.38 78 LEU A N 1
ATOM 614 C CA . LEU A 1 78 ? 6.794 -6.527 -17.877 1.00 93.38 78 LEU A CA 1
ATOM 615 C C . LEU A 1 78 ? 6.713 -5.011 -17.684 1.00 93.38 78 LEU A C 1
ATOM 617 O O . LEU A 1 78 ? 6.338 -4.272 -18.596 1.00 93.38 78 LEU A O 1
ATOM 621 N N . ILE A 1 79 ? 7.040 -4.566 -16.476 1.00 94.50 79 ILE A N 1
ATOM 622 C CA . ILE A 1 79 ? 7.056 -3.162 -16.078 1.00 94.50 79 ILE A CA 1
ATOM 623 C C . ILE A 1 79 ? 8.480 -2.626 -16.217 1.00 94.50 79 ILE A C 1
ATOM 625 O O . ILE A 1 79 ? 9.375 -3.115 -15.529 1.00 94.50 79 ILE A O 1
ATOM 629 N N . SER A 1 80 ? 8.642 -1.596 -17.047 1.00 93.44 80 SER A N 1
ATOM 630 C CA . SER A 1 80 ? 9.889 -0.847 -17.216 1.00 93.44 80 SER A CA 1
ATOM 631 C C . SER A 1 80 ? 9.980 0.365 -16.289 1.00 93.44 80 SER A C 1
ATOM 633 O O . SER A 1 80 ? 8.977 0.813 -15.719 1.00 93.44 80 SER A O 1
ATOM 635 N N . GLU A 1 81 ? 11.174 0.953 -16.183 1.00 92.88 81 GLU A N 1
ATOM 636 C CA . GLU A 1 81 ? 11.439 2.146 -15.363 1.00 92.88 81 GLU A CA 1
ATOM 637 C C . GLU A 1 81 ? 10.494 3.324 -15.659 1.00 92.88 81 GLU A C 1
ATOM 639 O O . GLU A 1 81 ? 10.063 4.023 -14.744 1.00 92.88 81 GLU A O 1
ATOM 644 N N . THR A 1 82 ? 10.089 3.510 -16.920 1.00 91.50 82 THR A N 1
ATOM 645 C CA . THR A 1 82 ? 9.264 4.654 -17.342 1.00 91.50 82 THR A CA 1
ATOM 646 C C . THR A 1 82 ? 7.857 4.629 -16.756 1.00 91.50 82 THR A C 1
ATOM 648 O O . THR A 1 82 ? 7.190 5.659 -16.706 1.00 91.50 82 THR A O 1
ATOM 651 N N . ALA A 1 83 ? 7.386 3.451 -16.342 1.00 90.56 83 ALA A N 1
ATOM 652 C CA . ALA A 1 83 ? 6.058 3.277 -15.772 1.00 90.56 83 ALA A CA 1
ATOM 653 C C . ALA A 1 83 ? 6.029 3.471 -14.247 1.00 90.56 83 ALA A C 1
ATOM 655 O O . ALA A 1 83 ? 4.946 3.460 -13.656 1.00 90.56 83 ALA A O 1
ATOM 656 N N . ILE A 1 84 ? 7.195 3.608 -13.608 1.00 92.12 84 ILE A N 1
ATOM 657 C CA . ILE A 1 84 ? 7.334 3.666 -12.154 1.00 92.12 84 ILE A CA 1
ATOM 658 C C . ILE A 1 84 ? 7.215 5.111 -11.669 1.00 92.12 84 ILE A C 1
ATOM 660 O O . ILE A 1 84 ? 7.816 6.039 -12.206 1.00 92.12 84 ILE A O 1
ATOM 664 N N . GLU A 1 85 ? 6.434 5.299 -10.610 1.00 91.69 85 GLU A N 1
ATOM 665 C CA . GLU A 1 85 ? 6.306 6.564 -9.901 1.00 91.69 85 GLU A CA 1
ATOM 666 C C . GLU A 1 85 ? 7.639 6.941 -9.250 1.00 91.69 85 GLU A C 1
ATOM 668 O O . GLU A 1 85 ? 8.084 6.330 -8.276 1.00 91.69 85 GLU A O 1
ATOM 673 N N . ASN A 1 86 ? 8.250 7.997 -9.777 1.00 87.06 86 ASN A N 1
ATOM 674 C CA . ASN A 1 86 ? 9.532 8.508 -9.313 1.00 87.06 86 ASN A CA 1
ATOM 675 C C . ASN A 1 86 ? 9.397 9.410 -8.083 1.00 87.06 86 ASN A C 1
ATOM 677 O O . ASN A 1 86 ? 10.378 9.619 -7.374 1.00 87.06 86 ASN A O 1
ATOM 681 N N . ASN A 1 87 ? 8.207 9.955 -7.803 1.00 84.75 87 ASN A N 1
ATOM 682 C CA . ASN A 1 87 ? 7.976 10.808 -6.645 1.00 84.75 87 ASN A CA 1
ATOM 683 C C . ASN A 1 87 ? 7.715 9.963 -5.384 1.00 84.75 87 ASN A C 1
ATOM 685 O O . ASN A 1 87 ? 6.615 9.418 -5.213 1.00 84.75 87 ASN A O 1
ATOM 689 N N . PRO A 1 88 ? 8.643 9.931 -4.405 1.00 82.69 88 PRO A N 1
ATOM 690 C CA . PRO A 1 88 ? 8.468 9.120 -3.205 1.00 82.69 88 PRO A CA 1
ATOM 691 C C . PRO A 1 88 ? 7.261 9.543 -2.359 1.00 82.69 88 PRO A C 1
ATOM 693 O O . PRO A 1 88 ? 6.760 8.737 -1.573 1.00 82.69 88 PRO A O 1
ATOM 696 N N . ASN A 1 89 ? 6.764 10.780 -2.507 1.00 80.75 89 ASN A N 1
ATOM 697 C CA . ASN A 1 89 ? 5.570 11.260 -1.802 1.00 80.75 89 ASN A CA 1
ATOM 698 C C . ASN A 1 89 ? 4.283 10.570 -2.277 1.00 80.75 89 ASN A C 1
ATOM 700 O O . ASN A 1 89 ? 3.354 10.407 -1.485 1.00 80.75 89 ASN A O 1
ATOM 704 N N . ASN A 1 90 ? 4.235 10.153 -3.544 1.00 83.56 90 ASN A N 1
ATOM 705 C CA . ASN A 1 90 ? 3.061 9.522 -4.146 1.00 83.56 90 ASN A CA 1
ATOM 706 C C . ASN A 1 90 ? 2.996 8.018 -3.854 1.00 83.56 90 ASN A C 1
ATOM 708 O O . ASN A 1 90 ? 1.910 7.437 -3.815 1.00 83.56 90 ASN A O 1
ATOM 712 N N . ILE A 1 91 ? 4.141 7.395 -3.563 1.00 86.44 91 ILE A N 1
ATOM 713 C CA . ILE A 1 91 ? 4.201 5.969 -3.239 1.00 86.44 91 ILE A CA 1
ATOM 714 C C . ILE A 1 91 ? 3.497 5.678 -1.920 1.00 86.44 91 ILE A C 1
ATOM 716 O O . ILE A 1 91 ? 3.611 6.407 -0.930 1.00 86.44 91 ILE A O 1
ATOM 720 N N . HIS A 1 92 ? 2.809 4.547 -1.861 1.00 85.56 92 HIS A N 1
ATOM 721 C CA . HIS A 1 92 ? 2.129 4.119 -0.650 1.00 85.56 92 HIS A CA 1
ATOM 722 C C . HIS A 1 92 ? 3.128 3.799 0.484 1.00 85.56 92 HIS A C 1
ATOM 724 O O . HIS A 1 92 ? 4.067 3.035 0.315 1.00 85.56 92 HIS A O 1
ATOM 730 N N . TYR A 1 93 ? 2.927 4.327 1.693 1.00 81.12 93 TYR A N 1
ATOM 731 C CA . TYR A 1 93 ? 3.811 4.080 2.856 1.00 81.12 93 TYR A CA 1
ATOM 732 C C . TYR A 1 93 ? 3.794 2.639 3.367 1.00 81.12 93 TYR A C 1
ATOM 734 O O . TYR A 1 93 ? 4.652 2.281 4.167 1.00 81.12 93 TYR A O 1
ATOM 742 N N . ALA A 1 94 ? 2.841 1.812 2.929 1.00 83.81 94 ALA A N 1
ATOM 743 C CA . ALA A 1 94 ? 2.859 0.384 3.250 1.00 83.81 94 ALA A CA 1
ATOM 744 C C . ALA A 1 94 ? 4.176 -0.273 2.816 1.00 83.81 94 ALA A C 1
ATOM 746 O O . ALA A 1 94 ? 4.628 -1.180 3.482 1.00 83.81 94 ALA A O 1
ATOM 747 N N . VAL A 1 95 ? 4.846 0.262 1.794 1.00 84.06 95 VAL A N 1
ATOM 748 C CA . VAL A 1 95 ? 6.194 -0.127 1.343 1.00 84.06 95 VAL A CA 1
ATOM 749 C C . VAL A 1 95 ? 7.267 -0.114 2.451 1.00 84.06 95 VAL A C 1
ATOM 751 O O . VAL A 1 95 ? 8.298 -0.775 2.332 1.00 84.06 95 VAL A O 1
ATOM 754 N N . LEU A 1 96 ? 7.036 0.628 3.538 1.00 79.44 96 LEU A N 1
ATOM 755 C CA . LEU A 1 96 ? 7.909 0.669 4.716 1.00 79.44 96 LEU A CA 1
ATOM 756 C C . LEU A 1 96 ? 7.625 -0.455 5.725 1.00 79.44 96 LEU A C 1
ATOM 758 O O . LEU A 1 96 ? 8.319 -0.562 6.732 1.00 79.44 96 LEU A O 1
ATOM 762 N N . ASP A 1 97 ? 6.581 -1.253 5.511 1.00 77.75 97 ASP A N 1
ATOM 763 C CA . ASP A 1 97 ? 6.217 -2.357 6.387 1.00 77.75 97 ASP A CA 1
ATOM 764 C C . ASP A 1 97 ? 7.142 -3.556 6.132 1.00 77.75 97 ASP A C 1
ATOM 766 O O . ASP A 1 97 ? 7.128 -4.153 5.055 1.00 77.75 97 ASP A O 1
ATOM 770 N N . ASN A 1 98 ? 7.940 -3.913 7.141 1.00 69.56 98 ASN A N 1
ATOM 771 C CA . ASN A 1 98 ? 8.907 -5.010 7.069 1.00 69.56 98 ASN A CA 1
ATOM 772 C C . ASN A 1 98 ? 8.260 -6.380 6.804 1.00 69.56 98 ASN A C 1
ATOM 774 O O . ASN A 1 98 ? 8.958 -7.310 6.413 1.00 69.56 98 ASN A O 1
ATOM 778 N N . TYR A 1 99 ? 6.950 -6.528 7.026 1.00 71.69 99 TYR A N 1
ATOM 779 C CA . TYR A 1 99 ? 6.235 -7.782 6.778 1.00 71.69 99 TYR A CA 1
ATOM 780 C C . TYR A 1 99 ? 5.757 -7.938 5.327 1.00 71.69 99 TYR A C 1
ATOM 782 O O . TYR A 1 99 ? 5.221 -8.990 4.972 1.00 71.69 99 TYR A O 1
ATOM 790 N N . LEU A 1 100 ? 5.923 -6.919 4.477 1.00 80.00 100 LEU A N 1
ATOM 791 C CA . LEU A 1 100 ? 5.571 -7.009 3.063 1.00 80.00 100 LEU A CA 1
ATOM 792 C C . LEU A 1 100 ? 6.748 -7.519 2.232 1.00 80.00 100 LEU A C 1
ATOM 794 O O . LEU A 1 100 ? 7.767 -6.846 2.089 1.00 80.00 100 LEU A O 1
ATOM 798 N N . ALA A 1 101 ? 6.562 -8.684 1.614 1.00 83.62 101 ALA A N 1
ATOM 799 C CA . ALA A 1 101 ? 7.503 -9.269 0.665 1.00 83.62 101 ALA A CA 1
ATOM 800 C C . ALA A 1 101 ? 7.440 -8.532 -0.687 1.00 83.62 101 ALA A C 1
ATOM 802 O O . ALA A 1 101 ? 6.771 -8.968 -1.620 1.00 83.62 101 ALA A O 1
ATOM 803 N N . ILE A 1 102 ? 8.100 -7.373 -0.785 1.00 87.12 102 ILE A N 1
ATOM 804 C CA . ILE A 1 102 ? 8.195 -6.604 -2.043 1.00 87.12 102 ILE A CA 1
ATOM 805 C C . ILE A 1 102 ? 8.967 -7.398 -3.106 1.00 87.12 102 ILE A C 1
ATOM 807 O O . ILE A 1 102 ? 8.651 -7.297 -4.288 1.00 87.12 102 ILE A O 1
ATOM 811 N N . ASP A 1 103 ? 9.915 -8.236 -2.687 1.00 88.69 103 ASP A N 1
ATOM 812 C CA . ASP A 1 103 ? 10.726 -9.075 -3.575 1.00 88.69 103 ASP A CA 1
ATOM 813 C C . ASP A 1 103 ? 9.886 -10.065 -4.404 1.00 88.69 103 ASP A C 1
ATOM 815 O O . ASP A 1 103 ? 10.263 -10.395 -5.529 1.00 88.69 103 ASP A O 1
ATOM 819 N N . ASP A 1 104 ? 8.695 -10.453 -3.925 1.00 90.38 104 ASP A N 1
ATOM 820 C CA . ASP A 1 104 ? 7.743 -11.290 -4.676 1.00 90.38 104 ASP A CA 1
ATOM 821 C C . ASP A 1 104 ? 7.263 -10.615 -5.975 1.00 90.38 104 ASP A C 1
ATOM 823 O O . ASP A 1 104 ? 6.768 -11.285 -6.892 1.00 90.38 104 ASP A O 1
ATOM 827 N N . LEU A 1 105 ? 7.387 -9.285 -6.064 1.00 92.00 105 LEU A N 1
ATOM 828 C CA . LEU A 1 105 ? 6.987 -8.515 -7.233 1.00 92.00 105 LEU A CA 1
ATOM 829 C C . LEU A 1 105 ? 8.035 -8.523 -8.345 1.00 92.00 105 LEU A C 1
ATOM 831 O O . LEU A 1 105 ? 7.675 -8.182 -9.467 1.00 92.00 105 LEU A O 1
ATOM 835 N N . LYS A 1 106 ? 9.284 -8.940 -8.078 1.00 93.56 106 LYS A N 1
ATOM 836 C CA . LYS A 1 106 ? 10.397 -8.883 -9.044 1.00 93.56 106 LYS A CA 1
ATOM 837 C C . LYS A 1 106 ? 10.041 -9.483 -10.405 1.00 93.56 106 LYS A C 1
ATOM 839 O O . LYS A 1 106 ? 10.411 -8.943 -11.435 1.00 93.56 106 LYS A O 1
ATOM 844 N N . LYS A 1 107 ? 9.257 -10.561 -10.412 1.00 93.75 107 LYS A N 1
ATOM 845 C CA . LYS A 1 107 ? 8.805 -11.256 -11.629 1.00 93.75 107 LYS A CA 1
ATOM 846 C C . LYS A 1 107 ? 7.944 -10.417 -12.588 1.00 93.75 107 LYS A C 1
ATOM 848 O O . LYS A 1 107 ? 7.694 -10.870 -13.697 1.00 93.75 107 LYS A O 1
ATOM 853 N N . TYR A 1 108 ? 7.428 -9.272 -12.144 1.00 94.44 108 TYR A N 1
ATOM 854 C CA . TYR A 1 108 ? 6.600 -8.373 -12.953 1.00 94.44 108 TYR A CA 1
ATOM 855 C C . TYR A 1 108 ? 7.396 -7.227 -13.584 1.00 94.44 108 TYR A C 1
ATOM 857 O O . TYR A 1 108 ? 6.820 -6.443 -14.331 1.00 94.44 108 TYR A O 1
ATOM 865 N N . PHE A 1 109 ? 8.685 -7.104 -13.275 1.00 95.44 109 PHE A N 1
ATOM 866 C CA . PHE A 1 109 ? 9.547 -6.032 -13.760 1.00 95.44 109 PHE A CA 1
ATOM 867 C C . PHE A 1 109 ? 10.595 -6.586 -14.722 1.00 95.44 109 PHE A C 1
ATOM 869 O O . PHE A 1 109 ? 10.979 -7.754 -14.623 1.00 95.44 109 PHE A O 1
ATOM 876 N N . ASP A 1 110 ? 11.056 -5.740 -15.638 1.00 95.56 110 ASP A N 1
ATOM 877 C CA . ASP A 1 110 ? 12.361 -5.941 -16.265 1.00 95.56 110 ASP A CA 1
ATOM 878 C C . ASP A 1 110 ? 13.491 -5.536 -15.292 1.00 95.56 110 ASP A C 1
ATOM 880 O O . ASP A 1 110 ? 13.239 -5.078 -14.170 1.00 95.56 110 ASP A O 1
ATOM 884 N N . ASP A 1 111 ? 14.746 -5.770 -15.679 1.00 94.12 111 ASP A N 1
ATOM 885 C CA . ASP A 1 111 ? 15.893 -5.521 -14.797 1.00 94.12 111 ASP A CA 1
ATOM 886 C C . ASP A 1 111 ? 16.020 -4.031 -14.421 1.00 94.12 111 ASP A C 1
ATOM 888 O O . ASP A 1 111 ? 16.243 -3.708 -13.248 1.00 94.12 111 ASP A O 1
ATOM 892 N N . ASP A 1 112 ? 15.796 -3.131 -15.383 1.00 94.19 112 ASP A N 1
ATOM 893 C CA . ASP A 1 112 ? 15.872 -1.678 -15.189 1.00 94.19 112 ASP A CA 1
ATOM 894 C C . ASP A 1 112 ? 14.725 -1.165 -14.304 1.00 94.19 112 ASP A C 1
ATOM 896 O O . ASP A 1 112 ? 14.935 -0.418 -13.345 1.00 94.19 112 ASP A O 1
ATOM 900 N N . GLY A 1 113 ? 13.501 -1.633 -14.551 1.00 94.12 113 GLY A N 1
ATOM 901 C CA . GLY A 1 113 ? 12.320 -1.336 -13.752 1.00 94.12 113 GLY A CA 1
ATOM 902 C C . GLY A 1 113 ? 12.454 -1.846 -12.321 1.00 94.12 113 GLY A C 1
ATOM 903 O O . GLY A 1 113 ? 12.101 -1.141 -11.373 1.00 94.12 113 GLY A O 1
ATOM 904 N N . TRP A 1 114 ? 13.024 -3.035 -12.117 1.00 95.38 114 TRP A N 1
ATOM 905 C CA . TRP A 1 114 ? 13.281 -3.535 -10.767 1.00 95.38 114 TRP A CA 1
ATOM 906 C C . TRP A 1 114 ? 14.307 -2.668 -10.028 1.00 95.38 114 TRP A C 1
ATOM 908 O O . TRP A 1 114 ? 14.094 -2.324 -8.861 1.00 95.38 114 TRP A O 1
ATOM 918 N N . ALA A 1 115 ? 15.389 -2.269 -10.700 1.00 93.69 115 ALA A N 1
ATOM 919 C CA . ALA A 1 115 ? 16.390 -1.376 -10.125 1.00 93.69 115 ALA A CA 1
ATOM 920 C C . ALA A 1 115 ? 15.785 -0.011 -9.752 1.00 93.69 115 ALA A C 1
ATOM 922 O O . ALA A 1 115 ? 15.994 0.471 -8.634 1.00 93.69 115 ALA A O 1
ATOM 923 N N . ALA A 1 116 ? 14.975 0.577 -10.636 1.00 93.12 116 ALA A N 1
ATOM 924 C CA . ALA A 1 116 ? 14.268 1.828 -10.381 1.00 93.12 116 ALA A CA 1
ATOM 925 C C . ALA A 1 116 ? 13.319 1.706 -9.176 1.00 93.12 116 ALA A C 1
ATOM 927 O O . ALA A 1 116 ? 13.373 2.527 -8.257 1.00 93.12 116 ALA A O 1
ATOM 928 N N . LEU A 1 117 ? 12.521 0.634 -9.098 1.00 92.56 117 LEU A N 1
ATOM 929 C CA . LEU A 1 117 ? 11.657 0.365 -7.945 1.00 92.56 117 LEU A CA 1
ATOM 930 C C . LEU A 1 117 ? 12.464 0.328 -6.639 1.00 92.56 117 LEU A C 1
ATOM 932 O O . LEU A 1 117 ? 12.099 0.985 -5.660 1.00 92.56 117 LEU A O 1
ATOM 936 N N . GLN A 1 118 ? 13.568 -0.424 -6.615 1.00 91.81 118 GLN A N 1
ATOM 937 C CA . GLN A 1 118 ? 14.423 -0.543 -5.435 1.00 91.81 118 GLN A CA 1
ATOM 938 C C . GLN A 1 118 ? 15.009 0.805 -5.008 1.00 91.81 118 GLN A C 1
ATOM 940 O O . GLN A 1 118 ? 15.042 1.092 -3.808 1.00 91.81 118 GLN A O 1
ATOM 945 N N . GLN A 1 119 ? 15.411 1.652 -5.958 1.00 90.56 119 GLN A N 1
ATOM 946 C CA . GLN A 1 119 ? 15.887 3.001 -5.655 1.00 90.56 119 GLN A CA 1
ATOM 947 C C . GLN A 1 119 ? 14.799 3.840 -4.990 1.00 90.56 119 GLN A C 1
ATOM 949 O O . GLN A 1 119 ? 15.035 4.408 -3.921 1.00 90.56 119 GLN A O 1
ATOM 954 N N . VAL A 1 120 ? 13.589 3.883 -5.557 1.00 89.31 120 VAL A N 1
ATOM 955 C CA . VAL A 1 120 ? 12.526 4.721 -4.992 1.00 89.31 120 VAL A CA 1
ATOM 956 C C . VAL A 1 120 ? 12.073 4.201 -3.621 1.00 89.31 120 VAL A C 1
ATOM 958 O O . VAL A 1 120 ? 11.879 4.986 -2.689 1.00 89.31 120 VAL A O 1
ATOM 961 N N . VAL A 1 121 ? 11.980 2.880 -3.443 1.00 88.06 121 VAL A N 1
ATOM 962 C CA . VAL A 1 121 ? 11.722 2.249 -2.135 1.00 88.06 121 VAL A CA 1
ATOM 963 C C . VAL A 1 121 ? 12.830 2.591 -1.133 1.00 88.06 121 VAL A C 1
ATOM 965 O O . VAL A 1 121 ? 12.536 2.917 0.019 1.00 88.06 121 VAL A O 1
ATOM 968 N N . GLY A 1 122 ? 14.093 2.547 -1.561 1.00 88.06 122 GLY A N 1
ATOM 969 C CA . GLY A 1 122 ? 15.260 2.896 -0.752 1.00 88.06 122 GLY A CA 1
ATOM 970 C C . GLY A 1 122 ? 15.221 4.346 -0.277 1.00 88.06 122 GLY A C 1
ATOM 971 O O . GLY A 1 122 ? 15.307 4.596 0.925 1.00 88.06 122 GLY A O 1
ATOM 972 N N . ILE A 1 123 ? 14.978 5.291 -1.191 1.00 87.44 123 ILE A N 1
ATOM 973 C CA . ILE A 1 123 ? 14.776 6.713 -0.872 1.00 87.44 123 ILE A CA 1
ATOM 974 C C . ILE A 1 123 ? 13.598 6.877 0.091 1.00 87.44 123 ILE A C 1
ATOM 976 O O . ILE A 1 123 ? 13.672 7.665 1.035 1.00 87.44 123 ILE A O 1
ATOM 980 N N . LYS A 1 124 ? 12.517 6.106 -0.104 1.00 84.62 124 LYS A N 1
ATOM 981 C CA . LYS A 1 124 ? 11.347 6.141 0.778 1.00 84.62 124 LYS A CA 1
ATOM 982 C C . LYS A 1 124 ? 11.682 5.746 2.219 1.00 84.62 124 LYS A C 1
ATOM 984 O O . LYS A 1 124 ? 11.151 6.332 3.159 1.00 84.62 124 LYS A O 1
ATOM 989 N N . ARG A 1 125 ? 12.558 4.754 2.395 1.00 82.06 125 ARG A N 1
ATOM 990 C CA . ARG A 1 125 ? 12.947 4.207 3.704 1.00 82.06 125 ARG A CA 1
ATOM 991 C C . ARG A 1 125 ? 13.859 5.126 4.512 1.00 82.06 125 ARG A C 1
ATOM 993 O O . ARG A 1 125 ? 13.827 5.053 5.736 1.00 82.06 125 ARG A O 1
ATOM 1000 N N . THR A 1 126 ? 14.641 5.987 3.866 1.00 81.94 126 THR A N 1
ATOM 1001 C CA . THR A 1 126 ? 15.598 6.865 4.560 1.00 81.94 126 THR A CA 1
ATOM 1002 C C . THR A 1 126 ? 14.968 8.135 5.139 1.00 81.94 126 THR A C 1
ATOM 1004 O O . THR A 1 126 ? 15.577 8.759 6.004 1.00 81.94 126 THR A O 1
ATOM 1007 N N . ASN A 1 127 ? 13.741 8.500 4.741 1.00 71.50 127 ASN A N 1
ATOM 1008 C CA . ASN A 1 127 ? 13.067 9.709 5.225 1.00 71.50 127 ASN A CA 1
ATOM 1009 C C . ASN A 1 127 ? 11.863 9.393 6.139 1.00 71.50 127 ASN A C 1
ATOM 1011 O O . ASN A 1 127 ? 10.829 8.910 5.669 1.00 71.50 127 ASN A O 1
ATOM 1015 N N . PRO A 1 128 ? 11.924 9.747 7.437 1.00 59.53 128 PRO A N 1
ATOM 1016 C CA . PRO A 1 128 ? 10.858 9.458 8.402 1.00 59.53 128 PRO A CA 1
ATOM 1017 C C . PRO A 1 128 ? 9.610 10.351 8.256 1.00 59.53 128 PRO A C 1
ATOM 1019 O O . PRO A 1 128 ? 8.575 10.055 8.844 1.00 59.53 128 PRO A O 1
ATOM 1022 N N . ILE A 1 129 ? 9.672 11.413 7.442 1.00 63.53 129 ILE A N 1
ATOM 1023 C CA . ILE A 1 129 ? 8.626 12.449 7.296 1.00 63.53 129 ILE A CA 1
ATOM 1024 C C . ILE A 1 129 ? 7.321 11.892 6.676 1.00 63.53 129 ILE A C 1
ATOM 1026 O O . ILE A 1 129 ? 6.267 12.529 6.712 1.00 63.53 129 ILE A O 1
ATOM 1030 N N . TRP A 1 130 ? 7.346 10.675 6.126 1.00 64.00 130 TRP A N 1
ATOM 1031 C CA . TRP A 1 130 ? 6.242 10.109 5.342 1.00 64.00 130 TRP A CA 1
ATOM 1032 C C . TRP A 1 130 ? 5.240 9.242 6.112 1.00 64.00 130 TRP A C 1
ATOM 1034 O O . TRP A 1 130 ? 4.358 8.634 5.499 1.00 64.00 130 TRP A O 1
ATOM 1044 N N . ILE A 1 131 ? 5.313 9.200 7.444 1.00 69.31 131 ILE A N 1
ATOM 1045 C CA . ILE A 1 131 ? 4.421 8.383 8.283 1.00 69.31 131 ILE A CA 1
ATOM 1046 C C . ILE A 1 131 ? 3.304 9.248 8.896 1.00 69.31 131 ILE A C 1
ATOM 1048 O O . ILE A 1 131 ? 3.124 9.311 10.103 1.00 69.31 131 ILE A O 1
ATOM 1052 N N . ASN A 1 132 ? 2.499 9.917 8.069 1.00 81.75 132 ASN A N 1
ATOM 1053 C CA . ASN A 1 132 ? 1.427 10.790 8.562 1.00 81.75 132 ASN A CA 1
ATOM 1054 C C . ASN A 1 132 ? 0.049 10.098 8.668 1.00 81.75 132 ASN A C 1
ATOM 1056 O O . ASN A 1 132 ? -0.241 9.058 8.073 1.00 81.75 132 ASN A O 1
ATOM 1060 N N . CYS A 1 133 ? -0.849 10.694 9.457 1.00 86.81 133 CYS A N 1
ATOM 1061 C CA . CYS A 1 133 ? -2.248 10.275 9.516 1.00 86.81 133 CYS A CA 1
ATOM 1062 C C . CYS A 1 133 ? -2.995 10.673 8.236 1.00 86.81 133 CYS A C 1
ATOM 1064 O O . CYS A 1 133 ? -3.170 11.859 7.979 1.00 86.81 133 CYS A O 1
ATOM 1066 N N . IL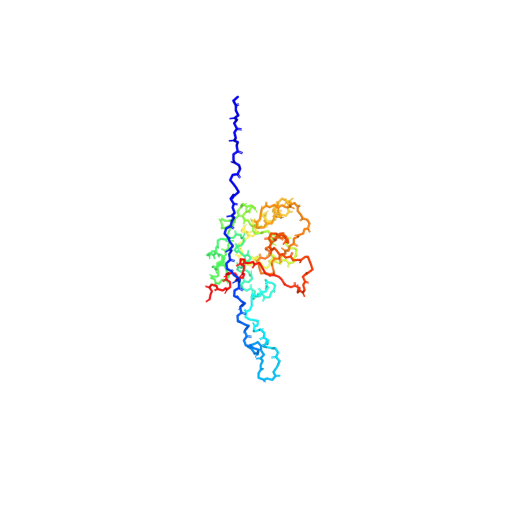E A 1 134 ? -3.599 9.715 7.531 1.00 86.88 134 ILE A N 1
ATOM 1067 C CA . ILE A 1 134 ? -4.342 9.975 6.279 1.00 86.88 134 ILE A CA 1
ATOM 1068 C C . ILE A 1 134 ? -5.580 10.866 6.455 1.00 86.88 134 ILE A C 1
ATOM 1070 O O . ILE A 1 134 ? -6.080 11.445 5.496 1.00 86.88 134 ILE A O 1
ATOM 1074 N N . SER A 1 135 ? -6.110 10.989 7.671 1.00 86.12 135 SER A N 1
ATOM 1075 C CA . SER A 1 135 ? -7.258 11.864 7.928 1.00 86.12 135 SER A CA 1
ATOM 1076 C C . SER A 1 135 ? -6.889 13.320 8.199 1.00 86.12 135 SER A C 1
ATOM 1078 O O . SER A 1 135 ? -7.756 14.172 8.050 1.00 86.12 135 SER A O 1
ATOM 1080 N N . CYS A 1 136 ? -5.668 13.618 8.651 1.00 87.38 136 CYS A N 1
ATOM 1081 C CA . CYS A 1 136 ? -5.294 14.988 9.027 1.00 87.38 136 CYS A CA 1
ATOM 1082 C C . CYS A 1 136 ? -3.914 15.438 8.537 1.00 87.38 136 CYS A C 1
ATOM 1084 O O . CYS A 1 136 ? -3.531 16.564 8.836 1.00 87.38 136 CYS A O 1
ATOM 1086 N N . ASN A 1 137 ? -3.181 14.576 7.828 1.00 85.19 137 ASN A N 1
ATOM 1087 C CA . ASN A 1 137 ? -1.838 14.786 7.281 1.00 85.19 137 ASN A CA 1
ATOM 1088 C C . ASN A 1 137 ? -0.799 15.276 8.304 1.00 85.19 137 ASN A C 1
ATOM 1090 O O . ASN A 1 137 ? 0.161 15.948 7.947 1.00 85.19 137 ASN A O 1
ATOM 1094 N N . LYS A 1 138 ? -0.980 14.928 9.584 1.00 83.31 138 LYS A N 1
ATOM 1095 C CA . LYS A 1 138 ? -0.060 15.261 10.685 1.00 83.31 138 LYS A CA 1
ATOM 1096 C C . LYS A 1 138 ? 0.544 13.987 11.276 1.00 83.31 138 LYS A C 1
ATOM 1098 O O . LYS A 1 138 ? -0.131 12.957 11.287 1.00 83.31 138 LYS A O 1
ATOM 1103 N N . ASP A 1 139 ? 1.767 14.096 11.789 1.00 76.44 139 ASP A N 1
ATOM 1104 C CA . ASP A 1 139 ? 2.565 13.006 12.390 1.00 76.44 139 ASP A CA 1
ATOM 1105 C C . ASP A 1 139 ? 2.668 13.108 13.934 1.00 76.44 139 ASP A C 1
ATOM 1107 O O . ASP A 1 139 ? 3.230 12.274 14.629 1.00 76.44 139 ASP A O 1
ATOM 1111 N N . SER A 1 140 ? 2.086 14.146 14.537 1.00 61.72 140 SER A N 1
ATOM 1112 C CA . SER A 1 140 ? 2.392 14.552 15.916 1.00 61.72 140 SER A CA 1
ATOM 1113 C C . SER A 1 140 ? 1.786 13.699 17.050 1.00 61.72 140 SER A C 1
ATOM 1115 O O . SER A 1 140 ? 1.549 14.226 18.139 1.00 61.72 140 SER A O 1
ATOM 1117 N N . SER A 1 141 ? 1.490 12.403 16.866 1.00 64.31 141 SER A N 1
ATOM 1118 C CA . SER A 1 141 ? 0.988 11.588 17.987 1.00 64.31 141 SER A CA 1
ATOM 1119 C C . SER A 1 141 ? 1.393 10.116 17.971 1.00 64.31 141 SER A C 1
ATOM 1121 O O . SER A 1 141 ? 1.273 9.443 16.964 1.00 64.31 141 SER A O 1
ATOM 1123 N N . ASN A 1 142 ? 1.696 9.551 19.141 1.00 69.06 142 ASN A N 1
ATOM 1124 C CA . ASN A 1 142 ? 2.012 8.120 19.294 1.00 69.06 142 ASN A CA 1
ATOM 1125 C C . ASN A 1 142 ? 0.788 7.181 19.183 1.00 69.06 142 ASN A C 1
ATOM 1127 O O . ASN A 1 142 ? 0.896 5.980 19.414 1.00 69.06 142 ASN A O 1
ATOM 1131 N N . ASN A 1 143 ? -0.399 7.701 18.855 1.00 84.56 143 ASN A N 1
ATOM 1132 C CA . ASN A 1 143 ? -1.664 6.963 18.914 1.00 84.56 143 ASN A CA 1
ATOM 1133 C C . ASN A 1 143 ? -2.214 6.674 17.513 1.00 84.56 143 ASN A C 1
ATOM 1135 O O . ASN A 1 143 ? -3.240 7.236 17.110 1.00 84.56 143 ASN A O 1
ATOM 1139 N N . PHE A 1 144 ? -1.537 5.790 16.781 1.00 86.50 144 PHE A N 1
ATOM 1140 C CA . PHE A 1 144 ? -1.943 5.357 15.446 1.00 86.50 144 PHE A CA 1
ATOM 1141 C C . PHE A 1 144 ? -2.624 3.987 15.437 1.00 86.50 144 PHE A C 1
ATOM 1143 O O . PHE A 1 144 ? -2.324 3.101 16.232 1.00 86.50 144 PHE A O 1
ATOM 1150 N N . ILE A 1 145 ? -3.511 3.803 14.465 1.00 88.00 145 ILE A N 1
ATOM 1151 C CA . ILE A 1 145 ? -4.048 2.516 14.042 1.00 88.00 145 ILE A CA 1
ATOM 1152 C C . ILE A 1 145 ? -3.780 2.312 12.554 1.00 88.00 145 ILE A C 1
ATOM 1154 O O . ILE A 1 145 ? -3.960 3.239 11.762 1.00 88.00 145 ILE A O 1
ATOM 1158 N N . CYS A 1 146 ? -3.409 1.093 12.169 1.00 88.75 146 CYS A N 1
ATOM 1159 C CA . CYS A 1 146 ? -3.327 0.687 10.770 1.00 88.75 146 CYS A CA 1
ATOM 1160 C C . CYS A 1 146 ? -4.621 -0.022 10.352 1.00 88.75 146 CYS A C 1
ATOM 1162 O O . CYS A 1 146 ? -5.149 -0.872 11.069 1.00 88.75 146 CYS A O 1
ATOM 1164 N N . CYS A 1 147 ? -5.149 0.320 9.180 1.00 89.88 147 CYS A N 1
ATOM 1165 C CA . CYS A 1 147 ? -6.235 -0.420 8.551 1.00 89.88 147 CYS A CA 1
ATOM 1166 C C . CYS A 1 147 ? -5.713 -1.767 8.059 1.00 89.88 147 CYS A C 1
ATOM 1168 O O . CYS A 1 147 ? -4.844 -1.801 7.197 1.00 89.88 147 CYS A O 1
ATOM 1170 N N . ASN A 1 148 ? -6.320 -2.870 8.491 1.00 90.56 148 ASN A N 1
ATOM 1171 C CA . ASN A 1 148 ? -5.906 -4.203 8.056 1.00 90.56 148 ASN A CA 1
ATOM 1172 C C . ASN A 1 148 ? -6.174 -4.492 6.573 1.00 90.56 148 ASN A C 1
ATOM 1174 O O . ASN A 1 148 ? -5.763 -5.548 6.125 1.00 90.56 148 ASN A O 1
ATOM 1178 N N . ARG A 1 149 ? -6.879 -3.631 5.819 1.00 90.12 149 ARG A N 1
ATOM 1179 C CA . ARG A 1 149 ? -7.062 -3.797 4.361 1.00 90.12 149 ARG A CA 1
ATOM 1180 C C . ARG A 1 149 ? -6.137 -2.899 3.546 1.00 90.12 149 ARG A C 1
ATOM 1182 O O . ARG A 1 149 ? -5.375 -3.405 2.750 1.00 90.12 149 ARG A O 1
ATOM 1189 N N . CYS A 1 150 ? -6.209 -1.582 3.719 1.00 89.25 150 CYS A N 1
ATOM 1190 C CA . CYS A 1 150 ? -5.418 -0.656 2.899 1.00 89.25 150 CYS A CA 1
ATOM 1191 C C . CYS A 1 150 ? -4.073 -0.258 3.516 1.00 89.25 150 CYS A C 1
ATOM 1193 O O . CYS A 1 150 ? -3.370 0.548 2.923 1.00 89.25 150 CYS A O 1
ATOM 1195 N N . LEU A 1 151 ? -3.743 -0.749 4.715 1.00 89.31 151 LEU A N 1
ATOM 1196 C CA . LEU A 1 151 ? -2.481 -0.528 5.443 1.00 89.31 151 LEU A CA 1
ATOM 1197 C C . LEU A 1 151 ? -2.187 0.925 5.876 1.00 89.31 151 LEU A C 1
ATOM 1199 O O . LEU A 1 151 ? -1.504 1.134 6.867 1.00 89.31 151 LEU A O 1
ATOM 1203 N N . LYS A 1 152 ? -2.848 1.928 5.290 1.00 87.75 152 LYS A N 1
ATOM 1204 C CA . LYS A 1 152 ? -3.807 2.801 5.999 1.00 87.75 152 LYS A CA 1
ATOM 1205 C C . LYS A 1 152 ? -3.482 3.273 7.449 1.00 87.75 152 LYS A C 1
ATOM 1207 O O . LYS A 1 152 ? -4.202 2.789 8.316 1.00 87.75 152 LYS A O 1
ATOM 1212 N N . ARG A 1 153 ? -2.547 4.181 7.775 1.00 88.00 153 ARG A N 1
ATOM 1213 C CA . ARG A 1 153 ? -2.333 4.765 9.124 1.00 88.00 153 ARG A CA 1
ATOM 1214 C C . ARG A 1 153 ? -3.278 5.930 9.439 1.00 88.00 153 ARG A C 1
ATOM 1216 O O . ARG A 1 153 ? -3.467 6.851 8.643 1.00 88.00 153 ARG A O 1
ATOM 1223 N N . PHE A 1 154 ? -3.850 5.905 10.641 1.00 89.75 154 PHE A N 1
ATOM 1224 C CA . PHE A 1 154 ? -4.768 6.928 11.147 1.00 89.75 154 PHE A CA 1
ATOM 1225 C C . PHE A 1 154 ? -4.552 7.177 12.636 1.00 89.75 154 PHE A C 1
ATOM 1227 O O . PHE A 1 154 ? -4.348 6.232 13.390 1.00 89.75 154 PHE A O 1
ATOM 1234 N N . HIS A 1 155 ? -4.694 8.416 13.100 1.00 90.31 155 HIS A N 1
ATOM 1235 C CA . HIS A 1 155 ? -4.779 8.680 14.536 1.00 90.31 155 HIS A CA 1
ATOM 1236 C C . HIS A 1 155 ? -6.067 8.102 15.120 1.00 90.31 155 HIS A C 1
ATOM 1238 O O . HIS A 1 155 ? -7.142 8.298 14.549 1.00 90.31 155 HIS A O 1
ATOM 1244 N N . PHE A 1 156 ? -6.001 7.516 16.318 1.00 89.00 156 PHE A N 1
ATOM 1245 C CA . PHE A 1 156 ? -7.185 7.058 17.057 1.00 89.00 156 PHE A CA 1
ATOM 1246 C C . PHE A 1 156 ? -8.266 8.144 17.157 1.00 89.00 156 PHE A C 1
ATOM 1248 O O . PHE A 1 156 ? -9.441 7.867 16.916 1.00 89.00 156 PHE A O 1
ATOM 1255 N N . LYS A 1 157 ? -7.864 9.394 17.438 1.00 88.69 157 LYS A N 1
ATOM 1256 C CA . LYS A 1 157 ? -8.773 10.550 17.512 1.00 88.69 157 LYS A CA 1
ATOM 1257 C C . LYS A 1 157 ? -9.436 10.850 16.164 1.00 88.69 157 LYS A C 1
ATOM 1259 O O . LYS A 1 157 ? -10.643 11.059 16.122 1.00 88.69 157 LYS A O 1
ATOM 1264 N N . CYS A 1 158 ? -8.680 10.808 15.064 1.00 89.50 158 CYS A N 1
ATOM 1265 C CA . CYS A 1 158 ? -9.195 11.112 13.725 1.00 89.50 158 CYS A CA 1
ATOM 1266 C C . CYS A 1 158 ? -10.244 10.109 13.236 1.00 89.50 158 CYS A C 1
ATOM 1268 O O . CYS A 1 158 ? -11.121 10.469 12.457 1.00 89.50 158 CYS A O 1
ATOM 1270 N N . VAL A 1 159 ? -10.170 8.856 13.691 1.00 88.31 159 VAL A N 1
ATOM 1271 C CA . VAL A 1 159 ? -11.126 7.803 13.310 1.00 88.31 159 VAL A CA 1
ATOM 1272 C C . VAL A 1 159 ? -12.072 7.392 14.440 1.00 88.31 159 VAL A C 1
ATOM 1274 O O . VAL A 1 159 ? -12.801 6.410 14.299 1.00 88.31 159 VAL A O 1
ATOM 1277 N N . ASN A 1 160 ? -12.088 8.152 15.540 1.00 85.94 160 ASN A N 1
ATOM 1278 C CA . ASN A 1 160 ? -12.902 7.907 16.734 1.00 85.94 160 ASN A CA 1
ATOM 1279 C C . ASN A 1 160 ? -12.796 6.458 17.255 1.00 85.94 160 ASN A C 1
ATOM 1281 O O . ASN A 1 160 ? -13.789 5.784 17.546 1.00 85.94 160 ASN A O 1
ATOM 1285 N N . VAL A 1 161 ? -11.567 5.948 17.318 1.00 83.56 161 VAL A N 1
ATOM 1286 C CA . VAL A 1 161 ? -11.249 4.607 17.812 1.00 83.56 161 VAL A CA 1
ATOM 1287 C C . VAL A 1 161 ? -10.735 4.709 19.240 1.00 83.56 161 VAL A C 1
ATOM 1289 O O . VAL A 1 161 ? -9.890 5.541 19.555 1.00 83.56 161 VAL A O 1
ATOM 1292 N N . LYS A 1 162 ? -11.232 3.836 20.120 1.00 79.44 162 LYS A N 1
ATOM 1293 C CA . LYS A 1 162 ? -10.699 3.711 21.480 1.00 79.44 162 LYS A CA 1
ATOM 1294 C C . LYS A 1 162 ? -9.374 2.929 21.443 1.00 79.44 162 LYS A C 1
ATOM 1296 O O . LYS A 1 162 ? -9.332 1.920 20.741 1.00 79.44 162 LYS A O 1
ATOM 1301 N N . PRO A 1 163 ? -8.354 3.301 22.242 1.00 70.50 163 PRO A N 1
ATOM 1302 C CA . PRO A 1 163 ? -7.044 2.636 22.244 1.00 70.50 163 PRO A CA 1
ATOM 1303 C C . PRO A 1 163 ? -7.103 1.121 22.488 1.00 70.50 163 PRO A C 1
ATOM 1305 O O . PRO A 1 163 ? -6.334 0.357 21.917 1.00 70.50 163 PRO A O 1
ATOM 1308 N N . LYS A 1 164 ? -8.058 0.662 23.308 1.00 72.25 164 LYS A N 1
ATOM 1309 C CA . LYS A 1 164 ? -8.305 -0.766 23.533 1.00 72.25 164 LYS A CA 1
ATOM 1310 C C . LYS A 1 164 ? -9.253 -1.315 22.470 1.00 72.25 164 LYS A C 1
ATOM 1312 O O . LYS A 1 164 ? -10.480 -1.269 22.618 1.00 72.25 164 LYS A O 1
ATOM 1317 N N . LEU A 1 165 ? -8.681 -1.863 21.404 1.00 67.25 165 LEU A N 1
ATOM 1318 C CA . LEU A 1 165 ? -9.432 -2.622 20.411 1.00 67.25 165 LEU A CA 1
ATOM 1319 C C . LEU A 1 165 ? -9.840 -3.981 20.990 1.00 67.25 165 LEU A C 1
ATOM 1321 O O . LEU A 1 165 ? -9.004 -4.795 21.362 1.00 67.25 165 LEU A O 1
ATOM 1325 N N . LYS A 1 166 ? -11.149 -4.261 21.018 1.00 61.50 166 LYS A N 1
ATOM 1326 C CA . LYS A 1 166 ? -11.683 -5.582 21.414 1.00 61.50 166 LYS A CA 1
ATOM 1327 C C . LYS A 1 166 ? -11.413 -6.681 20.377 1.00 61.50 166 LYS A C 1
ATOM 1329 O O . LYS A 1 166 ? -11.641 -7.852 20.653 1.00 61.50 166 LYS A O 1
ATOM 1334 N N . LYS A 1 167 ? -11.018 -6.305 19.159 1.00 67.25 167 LYS A N 1
ATOM 1335 C CA . LYS A 1 167 ? -10.741 -7.210 18.040 1.00 67.25 167 LYS A CA 1
ATOM 1336 C C . LYS A 1 167 ? -9.334 -6.939 17.531 1.00 67.25 167 LYS A C 1
ATOM 1338 O O . LYS A 1 167 ? -8.953 -5.779 17.434 1.00 67.25 167 LYS A O 1
ATOM 1343 N N . LYS A 1 168 ? -8.621 -7.998 17.138 1.00 74.56 168 LYS A N 1
ATOM 1344 C CA . LYS A 1 168 ? -7.290 -7.900 16.514 1.00 74.56 168 LYS A CA 1
ATOM 1345 C C . LYS A 1 168 ? -7.307 -7.196 15.149 1.00 74.56 168 LYS A C 1
ATOM 1347 O O . LYS A 1 168 ? -6.254 -6.819 14.662 1.00 74.56 168 LYS A O 1
ATOM 1352 N N . THR A 1 169 ? -8.482 -7.020 14.537 1.00 84.56 169 THR A N 1
ATOM 1353 C CA . THR A 1 169 ? -8.630 -6.387 13.223 1.00 84.56 169 THR A CA 1
ATOM 1354 C C . THR A 1 169 ? -9.476 -5.118 13.268 1.00 84.56 169 THR A C 1
ATOM 1356 O O . THR A 1 169 ? -10.524 -5.051 13.923 1.00 84.56 169 THR A O 1
ATOM 1359 N N . TRP A 1 170 ? -9.041 -4.116 12.511 1.00 89.12 170 TRP A N 1
ATOM 1360 C CA . TRP A 1 170 ? -9.718 -2.853 12.289 1.00 89.12 170 TRP A CA 1
ATOM 1361 C C . TRP A 1 170 ? -9.645 -2.438 10.813 1.00 89.12 170 TRP A C 1
ATOM 1363 O O . TRP A 1 170 ? -8.636 -2.603 10.137 1.00 89.12 170 TRP A O 1
ATOM 1373 N N . PHE A 1 171 ? -10.738 -1.862 10.314 1.00 90.00 171 PHE A N 1
ATOM 1374 C CA . PHE A 1 171 ? -10.837 -1.351 8.948 1.00 90.00 171 PHE A CA 1
ATOM 1375 C C . PHE A 1 171 ? -11.289 0.103 8.968 1.00 90.00 171 PHE A C 1
ATOM 1377 O O . PHE A 1 171 ? -12.244 0.436 9.679 1.00 90.00 171 PHE A O 1
ATOM 1384 N N . CYS A 1 172 ? -10.650 0.944 8.157 1.00 89.69 172 CYS A N 1
ATOM 1385 C CA . CYS A 1 172 ? -11.001 2.351 8.029 1.00 89.69 172 CYS A CA 1
ATOM 1386 C C . CYS A 1 172 ? -12.340 2.541 7.298 1.00 89.69 172 CYS A C 1
ATOM 1388 O O . CYS A 1 172 ? -12.832 1.661 6.583 1.00 89.69 172 CYS A O 1
ATOM 1390 N N . ASN A 1 173 ? -12.934 3.725 7.453 1.00 87.62 173 ASN A N 1
ATOM 1391 C CA . ASN A 1 173 ? -14.210 4.047 6.813 1.00 87.62 173 ASN A CA 1
ATOM 1392 C C . ASN A 1 173 ? -14.117 4.088 5.281 1.00 87.62 173 ASN A C 1
ATOM 1394 O O . ASN A 1 173 ? -15.121 3.832 4.624 1.00 87.62 173 ASN A O 1
ATOM 1398 N N . ILE A 1 174 ? -12.932 4.357 4.722 1.00 88.25 174 ILE A N 1
ATOM 1399 C CA . ILE A 1 174 ? -12.699 4.343 3.271 1.00 88.25 174 ILE A CA 1
ATOM 1400 C C . ILE A 1 174 ? -12.912 2.921 2.739 1.00 88.25 174 ILE A C 1
ATOM 1402 O O . ILE A 1 174 ? -13.811 2.710 1.933 1.00 88.25 174 ILE A O 1
ATOM 1406 N N . CYS A 1 175 ? -12.193 1.928 3.278 1.00 88.56 175 CYS A N 1
ATOM 1407 C CA . CYS A 1 175 ? -12.373 0.526 2.890 1.00 88.56 175 CYS A CA 1
ATOM 1408 C C . CYS A 1 175 ? -13.804 0.041 3.131 1.00 88.56 175 CYS A C 1
ATOM 1410 O O . CYS A 1 175 ? -14.362 -0.664 2.296 1.00 88.56 175 CYS A O 1
ATOM 1412 N N . ARG A 1 176 ? -14.422 0.436 4.255 1.00 86.31 176 ARG A N 1
ATOM 1413 C CA . ARG A 1 176 ? -15.821 0.075 4.539 1.00 86.31 176 ARG A CA 1
ATOM 1414 C C . ARG A 1 176 ? -16.765 0.605 3.470 1.00 86.31 176 ARG A C 1
ATOM 1416 O O . ARG A 1 176 ? -17.614 -0.147 3.022 1.00 86.31 176 ARG A O 1
ATOM 1423 N N . ARG A 1 177 ? -16.621 1.863 3.051 1.00 83.75 177 ARG A N 1
ATOM 1424 C CA . ARG A 1 177 ? -17.472 2.461 2.012 1.00 83.75 177 ARG A CA 1
ATOM 1425 C C . ARG A 1 177 ? -17.256 1.818 0.646 1.00 83.75 177 ARG A C 1
ATOM 1427 O O . ARG A 1 177 ? -18.243 1.558 -0.026 1.00 83.75 177 ARG A O 1
ATOM 1434 N N . SER A 1 178 ? -16.010 1.544 0.258 1.00 78.06 178 SER A N 1
ATOM 1435 C CA . SER A 1 178 ? -15.713 0.895 -1.026 1.00 78.06 178 SER A CA 1
ATOM 1436 C C . SER A 1 178 ? -16.320 -0.504 -1.132 1.00 78.06 178 SER A C 1
ATOM 1438 O O . SER A 1 178 ? -16.765 -0.881 -2.204 1.00 78.06 178 SER A O 1
ATOM 1440 N N . TYR A 1 179 ? -16.399 -1.246 -0.023 1.00 71.19 179 TYR A N 1
ATOM 1441 C CA . TYR A 1 179 ? -17.012 -2.577 -0.001 1.00 71.19 179 TYR A CA 1
ATOM 1442 C C . TYR A 1 179 ? -18.534 -2.567 -0.227 1.00 71.19 179 TYR A C 1
ATOM 1444 O O . TYR A 1 179 ? -19.053 -3.487 -0.835 1.00 71.19 179 TYR A O 1
ATOM 1452 N N . TYR A 1 180 ? -19.251 -1.541 0.247 1.00 60.34 180 TYR A N 1
ATOM 1453 C CA . TYR A 1 180 ? -20.715 -1.444 0.093 1.00 60.34 180 TYR A CA 1
ATOM 1454 C C . TYR A 1 180 ? -21.162 -0.725 -1.192 1.00 60.34 180 TYR A C 1
ATOM 1456 O O . TYR A 1 180 ? -22.350 -0.469 -1.356 1.00 60.34 180 TYR A O 1
ATOM 1464 N N . LYS A 1 181 ? -20.220 -0.325 -2.057 1.00 50.66 181 LYS A N 1
ATOM 1465 C CA . LYS A 1 181 ? -20.508 0.236 -3.389 1.00 50.66 181 LYS A CA 1
ATOM 1466 C C . LYS A 1 181 ? -20.515 -0.831 -4.497 1.00 50.66 181 LYS A C 1
ATOM 1468 O O . LYS A 1 181 ? -20.589 -0.470 -5.666 1.00 50.66 181 LYS A O 1
ATOM 1473 N N . ILE A 1 182 ? -20.420 -2.101 -4.110 1.00 43.47 182 ILE A N 1
ATOM 1474 C CA . ILE A 1 182 ? -20.626 -3.293 -4.938 1.00 43.47 182 ILE A CA 1
ATOM 1475 C C . ILE A 1 182 ? -21.970 -3.880 -4.515 1.00 43.47 182 ILE A C 1
ATOM 1477 O O . ILE A 1 182 ? -22.747 -4.268 -5.408 1.00 43.47 182 ILE A O 1
#

InterPro domains:
  IPR001965 Zinc finger, PHD-type [SM00249] (132-176)
  IPR011011 Zinc finger, FYVE/PHD-type [SSF57903] (131-179)
  IPR013083 Zinc finger, RING/FYVE/PHD-type [G3DSA:3.30.40.10] (117-181)
  IPR019786 Zinc finger, PHD-type, conserved site [PS01359] (133-175)
  IPR019787 Zinc finger, PHD-finger [PF00628] (133-175)
  IPR019787 Zinc finger, PHD-finger [PS50016] (130-178)

Foldseek 3Di:
DDDDDDDPPPDDDDDDDDDPPPDDDPDPQADPVRHGPDPPCPDDDFLVPDDPLVNQLLQVVQFFPSVLSCCLSPVVAADALVRGDQDLLSGDLCLLPPPDPPVVNVSRHDPRNVVNVVVSSVVNNVDPQNQAAPQPRDDPDPAWDAARHNRHIHHCVSQVHDSDDPDPHDHGVVSVVVSVVD

Organism: Aphis craccivora (NCBI:txid307492)

Radius of gyration: 26.03 Å; chains: 1; bounding box: 58×84×52 Å

pLDDT: mean 78.97, std 15.02, range [36.75, 95.56]

Sequence (182 aa):
QTVNMNTDNLTLPILPPRVPKKRRPKGKEKTAIGISKRKKFSGLVPFEKLDLPTRHLEMLNWFVDKNVASIAVFGNGLISETAIENNPNNIHYAVLDNYLAIDDLKKYFDDDGWAALQQVVGIKRTNPIWINCISCNKDSSNNFICCNRCLKRFHFKCVNVKPKLKKKTWFCNICRRSYYKI